Protein AF-A0A7W4GAX2-F1 (afdb_monomer_lite)

pLDDT: mean 84.57, std 13.92, range [38.94, 95.44]

Structure (mmCIF, N/CA/C/O backbone):
data_AF-A0A7W4GAX2-F1
#
_entry.id   AF-A0A7W4GAX2-F1
#
loop_
_atom_site.group_PDB
_atom_site.id
_atom_site.type_symbol
_atom_site.label_atom_id
_atom_site.label_alt_id
_atom_site.label_comp_id
_atom_site.label_asym_id
_atom_site.label_entity_id
_atom_site.label_seq_id
_atom_site.pdbx_PDB_ins_code
_atom_site.Cartn_x
_atom_site.Cartn_y
_atom_site.Cartn_z
_atom_site.occupancy
_atom_site.B_iso_or_equiv
_atom_site.auth_seq_id
_atom_site.auth_comp_id
_atom_site.auth_asym_id
_atom_site.auth_atom_id
_atom_site.pdbx_PDB_model_num
ATOM 1 N N . MET A 1 1 ? -3.297 -15.766 8.761 1.00 69.75 1 MET A N 1
ATOM 2 C CA . MET A 1 1 ? -2.624 -14.676 8.034 1.00 69.75 1 MET A CA 1
ATOM 3 C C . MET A 1 1 ? -3.255 -14.592 6.662 1.00 69.75 1 MET A C 1
ATOM 5 O O . MET A 1 1 ? -3.216 -15.586 5.944 1.00 69.75 1 MET A O 1
ATOM 9 N N . ALA A 1 2 ? -3.912 -13.479 6.353 1.00 83.19 2 ALA A N 1
ATOM 10 C CA . ALA A 1 2 ? -4.487 -13.236 5.034 1.00 83.19 2 ALA A CA 1
ATOM 11 C C . ALA A 1 2 ? -3.649 -12.174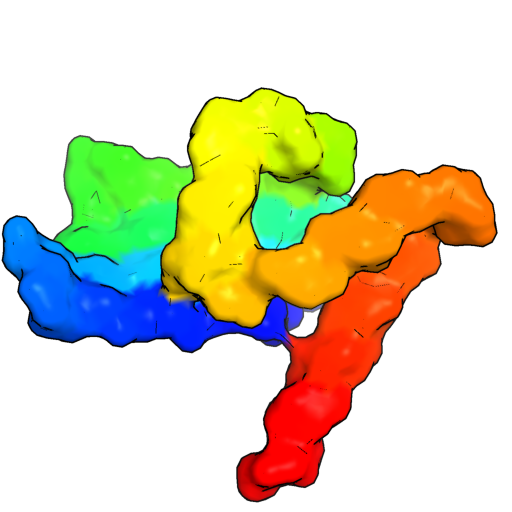 4.316 1.00 83.19 2 ALA A C 1
ATOM 13 O O . ALA A 1 2 ? -3.188 -11.223 4.943 1.00 83.19 2 ALA A O 1
ATOM 14 N N . THR A 1 3 ? -3.436 -12.349 3.015 1.00 88.94 3 THR A N 1
ATOM 15 C CA . THR A 1 3 ? -2.713 -11.389 2.178 1.00 88.94 3 THR A CA 1
ATOM 16 C C . THR A 1 3 ? -3.617 -11.001 1.023 1.00 88.94 3 THR A C 1
ATOM 18 O O . THR A 1 3 ? -4.152 -11.861 0.324 1.00 88.94 3 THR A O 1
ATOM 21 N N . HIS A 1 4 ? -3.805 -9.701 0.839 1.00 90.69 4 HIS A N 1
ATOM 22 C CA . HIS A 1 4 ? -4.683 -9.137 -0.172 1.00 90.69 4 HIS A CA 1
ATOM 23 C C . HIS A 1 4 ? -3.864 -8.295 -1.141 1.00 90.69 4 HIS A C 1
ATOM 25 O O . HIS A 1 4 ? -3.196 -7.352 -0.722 1.00 90.69 4 HIS A O 1
ATOM 31 N N . LEU A 1 5 ? -3.928 -8.614 -2.433 1.00 91.06 5 LEU A N 1
ATOM 32 C CA . LEU A 1 5 ? -3.325 -7.770 -3.458 1.00 91.06 5 LEU A CA 1
ATOM 33 C C . LEU A 1 5 ? -4.097 -6.447 -3.541 1.00 91.06 5 LEU A C 1
ATOM 35 O O . LEU A 1 5 ? -5.311 -6.446 -3.757 1.00 91.06 5 LEU A O 1
ATOM 39 N N . VAL A 1 6 ? -3.390 -5.335 -3.345 1.00 91.69 6 VAL A N 1
ATOM 40 C CA . VAL A 1 6 ? -3.937 -3.980 -3.488 1.00 91.69 6 VAL A CA 1
ATOM 41 C C . VAL A 1 6 ? -3.710 -3.491 -4.910 1.00 91.69 6 VAL A C 1
ATOM 43 O O . VAL A 1 6 ? -4.653 -3.014 -5.542 1.00 91.69 6 VAL A O 1
ATOM 46 N N . SER A 1 7 ? -2.480 -3.644 -5.407 1.00 91.62 7 SER A N 1
ATOM 47 C CA . SER A 1 7 ? -2.104 -3.303 -6.774 1.00 91.62 7 SER A CA 1
ATOM 48 C C . SER A 1 7 ? -0.876 -4.081 -7.238 1.00 91.62 7 SER A C 1
ATOM 50 O O . SER A 1 7 ? -0.008 -4.422 -6.432 1.00 91.62 7 SER A O 1
ATOM 52 N N . GLU A 1 8 ? -0.813 -4.327 -8.541 1.00 91.62 8 GLU A N 1
ATOM 53 C CA . GLU A 1 8 ? 0.354 -4.815 -9.269 1.00 91.62 8 GLU A CA 1
ATOM 54 C C . GLU A 1 8 ? 0.422 -4.051 -10.594 1.00 91.62 8 GLU A C 1
ATOM 56 O O . GLU A 1 8 ? -0.546 -4.038 -11.356 1.00 91.62 8 GLU A O 1
ATOM 61 N N . VAL A 1 9 ? 1.554 -3.403 -10.860 1.00 90.81 9 VAL A N 1
ATOM 62 C CA . VAL A 1 9 ? 1.781 -2.618 -12.076 1.00 90.81 9 VAL A CA 1
ATOM 63 C C . VAL A 1 9 ? 3.053 -3.104 -12.750 1.00 90.81 9 VAL A C 1
ATOM 65 O O . VAL A 1 9 ? 4.099 -3.232 -12.115 1.00 90.81 9 VAL A O 1
ATOM 68 N N . GLN A 1 10 ? 2.957 -3.374 -14.051 1.00 89.50 10 GLN A N 1
ATOM 69 C CA . GLN A 1 10 ? 4.080 -3.812 -14.875 1.00 89.50 10 GLN A CA 1
ATOM 70 C C . GLN A 1 10 ? 4.602 -2.633 -15.700 1.00 89.50 10 GLN A C 1
ATOM 72 O O . GLN A 1 10 ? 3.916 -2.139 -16.593 1.00 89.50 10 GLN A O 1
ATOM 77 N N . HIS A 1 11 ? 5.835 -2.219 -15.430 1.00 87.06 11 HIS A N 1
ATOM 78 C CA . HIS A 1 11 ? 6.570 -1.195 -16.171 1.00 87.06 11 HIS A CA 1
ATOM 79 C C . HIS A 1 11 ? 7.492 -1.880 -17.188 1.00 87.06 11 HIS A C 1
ATOM 81 O O . HIS A 1 11 ? 8.693 -2.051 -16.965 1.00 87.06 11 HIS A O 1
ATOM 87 N N . LEU A 1 12 ? 6.907 -2.355 -18.293 1.00 86.00 12 LEU A N 1
ATOM 88 C CA . LEU A 1 12 ? 7.619 -3.096 -19.350 1.00 86.00 12 LEU A CA 1
ATOM 89 C C . LEU A 1 12 ? 8.527 -2.210 -20.216 1.00 86.00 12 LEU A C 1
ATOM 91 O O . LEU A 1 12 ? 9.370 -2.716 -20.954 1.00 86.00 12 LEU A O 1
ATOM 95 N N . ASP A 1 13 ? 8.321 -0.899 -20.146 1.00 87.00 13 ASP A N 1
ATOM 96 C CA . ASP A 1 13 ? 9.090 0.142 -20.819 1.00 87.00 13 ASP A CA 1
ATOM 97 C C . ASP A 1 13 ? 10.408 0.475 -20.100 1.00 87.00 13 ASP A C 1
ATOM 99 O O . ASP A 1 13 ? 11.327 1.017 -20.721 1.00 87.00 13 ASP A O 1
ATOM 103 N N . ARG A 1 14 ? 10.538 0.113 -18.816 1.00 83.44 14 ARG A N 1
ATOM 104 C CA . ARG A 1 14 ? 11.793 0.225 -18.062 1.00 83.44 14 ARG A CA 1
ATOM 105 C C . ARG A 1 14 ? 12.777 -0.865 -18.500 1.00 83.44 14 ARG A C 1
ATOM 107 O O . ARG A 1 14 ? 12.389 -1.947 -18.942 1.00 83.44 14 ARG A O 1
ATOM 114 N N . ASN A 1 15 ? 14.077 -0.578 -18.409 1.00 81.88 15 ASN A N 1
ATOM 115 C CA . ASN A 1 15 ? 15.131 -1.529 -18.762 1.00 81.88 15 ASN A CA 1
ATOM 116 C C . ASN A 1 15 ? 16.135 -1.690 -17.608 1.00 81.88 15 ASN A C 1
ATOM 118 O O . ASN A 1 15 ? 16.951 -0.787 -17.399 1.00 81.88 15 ASN A O 1
ATOM 122 N N . PRO A 1 16 ? 16.139 -2.840 -16.909 1.00 83.25 16 PRO A N 1
ATOM 123 C CA . PRO A 1 16 ? 15.275 -4.015 -17.124 1.00 83.25 16 PRO A CA 1
ATOM 124 C C . PRO A 1 16 ? 13.790 -3.762 -16.763 1.00 83.25 16 PRO A C 1
ATOM 126 O O . PRO A 1 16 ? 13.522 -2.858 -15.980 1.00 83.25 16 PRO A O 1
ATOM 129 N N . PRO A 1 17 ? 12.832 -4.545 -17.307 1.00 84.62 17 PRO A N 1
ATOM 130 C CA . PRO A 1 17 ? 11.408 -4.421 -16.975 1.00 84.62 17 PRO A CA 1
ATOM 131 C C . PRO A 1 17 ? 11.147 -4.562 -15.479 1.00 84.62 17 PRO A C 1
ATOM 133 O O . PRO A 1 17 ? 11.786 -5.393 -14.834 1.00 84.62 17 PRO A O 1
ATOM 136 N N . GLU A 1 18 ? 10.182 -3.822 -14.942 1.00 86.81 18 GLU A N 1
ATOM 137 C CA . GLU A 1 18 ? 9.894 -3.822 -13.504 1.00 86.81 18 GLU A CA 1
ATOM 138 C C . GLU A 1 18 ? 8.436 -4.192 -13.215 1.00 86.81 18 GLU A C 1
ATOM 140 O O . GLU A 1 18 ? 7.533 -3.865 -13.982 1.00 86.81 18 GLU A O 1
ATOM 145 N N . ILE A 1 19 ? 8.193 -4.856 -12.087 1.00 88.19 19 ILE A N 1
ATOM 146 C CA . ILE A 1 19 ? 6.857 -5.105 -11.543 1.00 88.19 19 ILE A CA 1
ATOM 147 C C . ILE A 1 19 ? 6.822 -4.539 -10.135 1.00 88.19 19 ILE A C 1
ATOM 149 O O . ILE A 1 19 ? 7.588 -4.967 -9.274 1.00 88.19 19 ILE A O 1
ATOM 153 N N . HIS A 1 20 ? 5.931 -3.586 -9.906 1.00 90.12 20 HIS A N 1
ATOM 154 C CA . HIS A 1 20 ? 5.741 -2.934 -8.619 1.00 90.12 20 HIS A CA 1
ATOM 155 C C . HIS A 1 20 ? 4.446 -3.452 -8.017 1.00 90.12 20 HIS A C 1
ATOM 157 O O . HIS A 1 20 ? 3.409 -3.442 -8.681 1.00 90.12 20 HIS A O 1
ATOM 163 N N . TYR A 1 21 ? 4.493 -3.915 -6.772 1.00 90.25 21 TYR A N 1
ATOM 164 C CA . TYR A 1 21 ? 3.311 -4.438 -6.101 1.00 90.25 21 TYR A CA 1
ATOM 165 C C . TYR A 1 21 ? 3.113 -3.818 -4.726 1.00 90.25 21 TYR A C 1
ATOM 167 O O . TYR A 1 21 ? 4.053 -3.456 -4.015 1.00 90.25 21 TYR A O 1
ATOM 175 N N . LEU A 1 22 ? 1.846 -3.765 -4.334 1.00 92.38 22 LEU A N 1
ATOM 176 C CA . LEU A 1 22 ? 1.400 -3.418 -3.000 1.00 92.38 22 LEU A CA 1
ATOM 177 C C . LEU A 1 22 ? 0.398 -4.470 -2.538 1.00 92.38 22 LEU A C 1
ATOM 179 O O . LEU A 1 22 ? -0.604 -4.753 -3.196 1.00 92.38 22 LEU A O 1
ATOM 183 N N . MET A 1 23 ? 0.667 -5.040 -1.375 1.00 93.00 23 MET A N 1
ATOM 184 C CA . MET A 1 23 ? -0.198 -5.978 -0.685 1.00 93.00 23 MET A CA 1
ATOM 185 C C . MET A 1 23 ? -0.599 -5.416 0.672 1.00 93.00 23 MET A C 1
ATOM 187 O O . MET A 1 23 ? 0.126 -4.626 1.280 1.00 93.00 23 MET A O 1
ATOM 191 N N . LEU A 1 24 ? -1.739 -5.876 1.170 1.00 93.62 24 LEU A N 1
ATOM 192 C CA . LEU A 1 24 ? -2.148 -5.694 2.549 1.00 93.62 24 LEU A CA 1
ATOM 193 C C . LEU A 1 24 ? -2.147 -7.044 3.264 1.00 93.62 24 LEU A C 1
ATOM 195 O O . LEU A 1 24 ? -2.858 -7.967 2.864 1.00 93.62 24 LEU A O 1
ATOM 199 N N . GLU A 1 25 ? -1.347 -7.156 4.317 1.00 92.19 25 GLU A N 1
ATOM 200 C CA . GLU A 1 25 ? -1.289 -8.326 5.188 1.00 92.19 25 GLU A CA 1
ATOM 201 C C . GLU A 1 25 ? -2.143 -8.105 6.435 1.00 92.19 25 GLU A C 1
ATOM 203 O O . GLU A 1 25 ? -2.064 -7.053 7.064 1.00 92.19 25 GLU A O 1
ATOM 208 N N . GLU A 1 26 ? -2.917 -9.120 6.810 1.00 90.00 26 GLU A N 1
ATOM 209 C CA . GLU A 1 26 ? -3.703 -9.182 8.039 1.00 90.00 26 GLU A CA 1
ATOM 210 C C . GLU A 1 26 ? -3.168 -10.301 8.949 1.00 90.00 26 GLU A C 1
ATOM 212 O O . GLU A 1 26 ? -3.170 -11.490 8.588 1.00 90.00 26 GLU A O 1
ATOM 217 N N . SER A 1 27 ? -2.729 -9.921 10.152 1.00 85.81 27 SER A N 1
ATOM 218 C CA . SER A 1 27 ? -2.310 -10.834 11.223 1.00 85.81 27 SER A CA 1
ATOM 219 C C . SER A 1 27 ? -2.821 -10.334 12.566 1.00 85.81 27 SER A C 1
ATOM 221 O O . SER A 1 27 ? -2.582 -9.185 12.920 1.00 85.81 27 SER A O 1
ATOM 223 N N . ASP A 1 28 ? -3.498 -11.194 13.328 1.00 85.31 28 ASP A N 1
ATOM 224 C CA . ASP A 1 28 ? -3.916 -10.917 14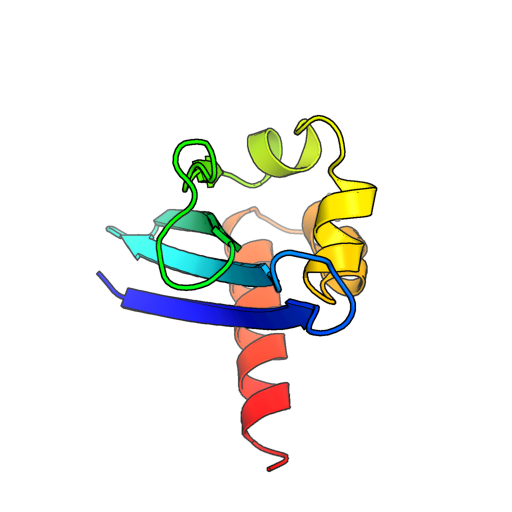.711 1.00 85.31 28 ASP A CA 1
ATOM 225 C C . ASP A 1 28 ? -4.659 -9.574 14.888 1.00 85.31 28 ASP A C 1
ATOM 227 O O . ASP A 1 28 ? -4.357 -8.796 15.793 1.00 85.31 28 ASP A O 1
ATOM 231 N N . ASN A 1 29 ? -5.623 -9.284 13.998 1.00 78.56 29 ASN A N 1
ATOM 232 C CA . ASN A 1 29 ? -6.366 -8.012 13.920 1.00 78.56 29 ASN A CA 1
ATOM 233 C C . ASN A 1 29 ? -5.499 -6.761 13.682 1.00 78.56 29 ASN A C 1
ATOM 235 O O . ASN A 1 29 ? -5.923 -5.639 13.972 1.00 78.56 29 ASN A O 1
ATOM 239 N N . LYS A 1 30 ? -4.290 -6.939 13.153 1.00 87.31 30 LYS A N 1
ATOM 240 C CA . LYS A 1 30 ? -3.426 -5.861 12.679 1.00 87.31 30 LYS A CA 1
ATOM 241 C C . LYS A 1 30 ? -3.254 -5.970 11.177 1.00 87.31 30 LYS A C 1
ATOM 243 O O . LYS A 1 30 ? -3.151 -7.070 10.631 1.00 87.31 30 LYS A O 1
ATOM 248 N N . TYR A 1 31 ? -3.180 -4.812 10.541 1.00 92.06 31 TYR A N 1
ATOM 249 C CA . TYR A 1 31 ? -2.932 -4.695 9.117 1.00 92.06 31 TYR A CA 1
ATOM 250 C C . TYR A 1 31 ? -1.583 -4.028 8.876 1.00 92.06 31 TYR A C 1
ATOM 252 O O . TYR A 1 31 ? -1.187 -3.134 9.622 1.00 92.06 31 TYR A O 1
ATOM 260 N N . TYR A 1 32 ? -0.902 -4.456 7.818 1.00 93.44 32 TYR A N 1
ATOM 261 C CA . TYR A 1 32 ? 0.343 -3.857 7.351 1.00 93.44 32 TYR A CA 1
ATOM 262 C C . TYR A 1 32 ? 0.365 -3.833 5.830 1.00 93.44 32 TYR A C 1
ATOM 264 O O . TYR A 1 32 ? -0.094 -4.770 5.175 1.00 93.44 32 TYR A O 1
ATOM 272 N N . PHE A 1 33 ? 0.946 -2.786 5.261 1.00 93.19 33 PHE A N 1
ATOM 273 C CA . PHE A 1 33 ? 1.297 -2.760 3.852 1.00 93.19 33 PHE A CA 1
ATOM 274 C C . PHE A 1 33 ? 2.598 -3.515 3.631 1.00 93.19 33 PHE A C 1
ATOM 276 O O . PHE A 1 33 ? 3.563 -3.332 4.368 1.00 93.19 33 PHE A O 1
ATOM 283 N N . ARG A 1 34 ? 2.634 -4.341 2.593 1.00 91.94 34 ARG A N 1
ATOM 284 C CA . ARG A 1 34 ? 3.838 -5.003 2.103 1.00 91.94 34 ARG A CA 1
ATOM 285 C C . ARG A 1 34 ? 4.020 -4.597 0.653 1.00 91.94 34 ARG A C 1
ATOM 287 O O . ARG A 1 34 ? 3.162 -4.896 -0.172 1.00 91.94 34 ARG A O 1
ATOM 294 N N . ALA A 1 35 ? 5.106 -3.902 0.361 1.00 90.31 35 ALA A N 1
ATOM 295 C CA . ALA A 1 35 ? 5.404 -3.413 -0.974 1.00 90.31 35 ALA A CA 1
ATOM 296 C C . ALA A 1 35 ? 6.775 -3.903 -1.423 1.00 90.31 35 ALA A C 1
ATOM 298 O O . ALA A 1 35 ? 7.663 -4.112 -0.594 1.00 90.31 35 ALA A O 1
ATOM 299 N N . GLY A 1 36 ? 6.944 -4.067 -2.726 1.00 86.31 36 GLY A N 1
ATOM 300 C CA . GLY A 1 36 ? 8.224 -4.436 -3.301 1.00 86.31 36 GLY A CA 1
ATOM 301 C C . GLY A 1 36 ? 8.238 -4.277 -4.811 1.00 86.31 36 GLY A C 1
ATOM 302 O O . GLY A 1 36 ? 7.206 -4.056 -5.451 1.00 86.31 36 GLY A O 1
ATOM 303 N N . GLU A 1 37 ? 9.438 -4.410 -5.359 1.00 84.44 37 GLU A N 1
ATOM 304 C CA . GLU A 1 37 ? 9.708 -4.340 -6.788 1.00 84.44 37 GLU A CA 1
ATOM 305 C C . GLU A 1 37 ? 10.424 -5.612 -7.258 1.00 84.44 37 GLU A C 1
ATOM 307 O O . GLU A 1 37 ? 11.326 -6.141 -6.601 1.00 84.44 37 GLU A O 1
ATOM 312 N N . VAL A 1 38 ? 10.0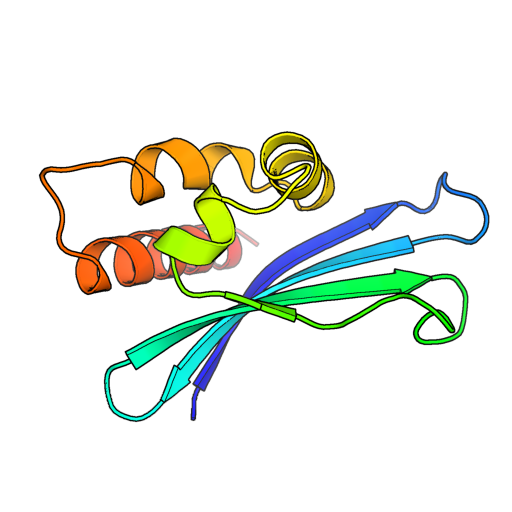11 -6.123 -8.413 1.00 81.38 38 VAL A N 1
ATOM 313 C CA . VAL A 1 38 ? 10.682 -7.211 -9.126 1.00 81.38 38 VAL A CA 1
ATOM 314 C C . VAL A 1 38 ? 11.284 -6.619 -10.388 1.00 81.38 38 VAL A C 1
ATOM 316 O O . VAL A 1 38 ? 10.575 -5.977 -11.153 1.00 81.38 38 VAL A O 1
ATOM 319 N N . ILE A 1 39 ? 12.579 -6.827 -10.617 1.00 78.00 39 ILE A N 1
ATOM 320 C CA . ILE A 1 39 ? 13.330 -6.153 -11.679 1.00 78.00 39 ILE A CA 1
ATOM 321 C C . ILE A 1 39 ? 13.963 -7.211 -12.597 1.00 78.00 39 ILE A C 1
ATOM 323 O O . ILE A 1 39 ? 14.869 -7.954 -12.216 1.00 78.00 39 ILE A O 1
ATOM 327 N N . GLY A 1 40 ? 13.510 -7.279 -13.846 1.00 72.75 40 GLY A N 1
ATOM 328 C CA . GLY A 1 40 ? 13.957 -8.245 -14.846 1.00 72.75 40 GLY A CA 1
ATOM 329 C C . GLY A 1 40 ? 13.409 -9.658 -14.609 1.00 72.75 40 GLY A C 1
ATOM 330 O O . GLY A 1 40 ? 12.213 -9.853 -14.429 1.00 72.75 40 GLY A O 1
ATOM 331 N N . ARG A 1 41 ? 14.283 -10.678 -14.669 1.00 60.56 41 ARG A N 1
ATOM 332 C CA . ARG A 1 41 ? 13.925 -12.107 -14.476 1.00 60.56 41 ARG A CA 1
ATOM 333 C C . ARG A 1 41 ? 14.151 -12.619 -13.045 1.00 60.56 41 ARG A C 1
ATOM 335 O O . ARG A 1 41 ? 14.058 -13.822 -12.811 1.00 60.56 41 ARG A O 1
ATOM 342 N N . GLY A 1 42 ? 14.481 -11.737 -12.106 1.00 57.59 42 GLY A N 1
ATOM 343 C CA . GLY A 1 42 ? 14.713 -12.070 -10.702 1.00 57.59 42 GLY A CA 1
ATOM 344 C C . GLY A 1 42 ? 14.252 -10.939 -9.787 1.00 57.59 42 GLY A C 1
ATOM 345 O O . GLY A 1 42 ? 14.044 -9.816 -10.234 1.00 57.59 42 GLY A O 1
ATOM 346 N N . VAL A 1 43 ? 14.084 -11.230 -8.496 1.00 51.78 43 VAL A N 1
ATOM 347 C CA . VAL A 1 43 ? 13.982 -10.176 -7.474 1.00 51.78 43 VAL A CA 1
ATOM 348 C C . VAL A 1 43 ? 15.287 -9.390 -7.563 1.00 51.78 43 VAL A C 1
ATOM 350 O O . VAL A 1 43 ? 16.353 -10.010 -7.516 1.00 51.78 43 VAL A O 1
ATOM 353 N N . ALA A 1 44 ? 15.236 -8.076 -7.802 1.00 48.59 44 ALA A N 1
ATOM 354 C CA . ALA A 1 44 ? 16.464 -7.307 -7.985 1.00 48.59 44 ALA A CA 1
ATOM 355 C C . ALA A 1 44 ? 17.397 -7.541 -6.795 1.00 48.59 44 ALA A C 1
ATOM 357 O O . ALA A 1 44 ? 16.936 -7.598 -5.655 1.00 48.59 44 ALA A O 1
ATOM 358 N N . SER A 1 45 ? 18.707 -7.584 -7.035 1.00 40.34 45 SER A N 1
ATOM 359 C CA . SER A 1 45 ? 19.757 -7.600 -6.000 1.00 40.34 45 SER A CA 1
ATOM 360 C C . SER A 1 45 ? 19.846 -6.267 -5.219 1.00 40.34 45 SER A C 1
ATOM 362 O O . SER A 1 45 ? 20.933 -5.790 -4.908 1.00 40.34 45 SER A O 1
ATOM 364 N N . GLY A 1 46 ? 18.691 -5.657 -4.944 1.00 45.19 46 GLY A N 1
ATOM 365 C CA . GLY A 1 46 ? 18.444 -4.317 -4.411 1.00 45.19 46 GLY A CA 1
ATOM 366 C C . GLY A 1 46 ? 16.945 -3.973 -4.297 1.00 45.19 46 GLY A C 1
ATOM 367 O O . GLY A 1 46 ? 16.613 -3.018 -3.605 1.00 45.19 46 GLY A O 1
ATOM 368 N N . GLY A 1 47 ? 16.052 -4.774 -4.901 1.00 49.59 47 GLY A N 1
ATOM 369 C CA . GLY A 1 47 ? 14.599 -4.628 -4.812 1.00 49.59 47 GLY A CA 1
ATOM 370 C C . GLY A 1 47 ? 14.122 -5.182 -3.481 1.00 49.59 47 GLY A C 1
ATOM 371 O O . GLY A 1 47 ? 13.877 -6.379 -3.331 1.00 49.59 47 GLY A O 1
ATOM 372 N N . GLY A 1 48 ? 14.115 -4.315 -2.475 1.00 63.56 48 GLY A N 1
ATOM 373 C CA . GLY A 1 48 ? 13.699 -4.665 -1.129 1.00 63.56 48 GLY A CA 1
ATOM 374 C C . GLY A 1 48 ? 12.189 -4.824 -1.067 1.00 63.56 48 GLY A C 1
ATOM 375 O O . GLY A 1 48 ? 11.443 -3.930 -1.455 1.00 63.56 48 GLY A O 1
ATOM 376 N N . GLU A 1 49 ? 11.730 -5.944 -0.524 1.00 76.38 49 GLU A N 1
ATOM 377 C CA . GLU A 1 49 ? 10.389 -5.984 0.031 1.00 76.38 49 GLU A CA 1
ATOM 378 C C . GLU A 1 49 ? 10.407 -5.294 1.396 1.00 76.38 49 GLU A C 1
ATOM 380 O O . GLU A 1 49 ? 11.215 -5.630 2.267 1.00 76.38 49 GLU A O 1
ATOM 385 N N . ALA A 1 50 ? 9.507 -4.339 1.592 1.00 85.44 50 ALA A N 1
ATOM 386 C CA . ALA A 1 50 ? 9.383 -3.595 2.831 1.00 85.44 50 ALA A CA 1
ATOM 387 C C . ALA A 1 50 ? 7.960 -3.689 3.386 1.00 85.44 50 ALA A C 1
ATOM 389 O O . ALA A 1 50 ? 6.972 -3.768 2.649 1.00 85.44 50 ALA A O 1
ATOM 390 N N . LYS A 1 51 ? 7.871 -3.694 4.719 1.00 90.19 51 LYS A N 1
ATOM 391 C CA . LYS A 1 51 ? 6.610 -3.676 5.459 1.00 90.19 51 LYS A CA 1
ATOM 392 C C . LYS A 1 51 ? 6.417 -2.320 6.118 1.00 90.19 51 LYS A C 1
ATOM 394 O O . LYS A 1 51 ? 7.339 -1.807 6.749 1.00 90.19 51 LYS A O 1
ATOM 399 N N . PHE A 1 52 ? 5.212 -1.778 6.012 1.00 91.50 52 PHE A N 1
ATOM 400 C CA . PHE A 1 52 ? 4.865 -0.452 6.500 1.00 91.50 52 PHE A CA 1
ATOM 401 C C . PHE A 1 52 ? 3.533 -0.487 7.249 1.00 91.50 52 PHE A C 1
ATOM 403 O O . PHE A 1 52 ? 2.547 -1.032 6.754 1.00 91.50 52 PHE A O 1
ATOM 410 N N . ASP A 1 53 ? 3.480 0.142 8.420 1.00 93.75 53 ASP A N 1
ATOM 411 C CA . ASP A 1 53 ? 2.218 0.697 8.917 1.00 93.75 53 ASP A CA 1
ATOM 412 C C . ASP A 1 53 ? 1.881 2.006 8.171 1.00 93.75 53 ASP A C 1
ATOM 414 O O . ASP A 1 53 ? 2.695 2.523 7.396 1.00 93.75 53 ASP A O 1
ATOM 418 N N . ILE A 1 54 ? 0.685 2.565 8.391 1.00 93.88 54 ILE A N 1
ATOM 419 C CA . ILE A 1 54 ? 0.249 3.800 7.712 1.00 93.88 54 ILE A CA 1
ATOM 420 C C . ILE A 1 54 ? 1.231 4.956 7.953 1.00 93.88 54 ILE A C 1
ATOM 422 O O . ILE A 1 54 ? 1.592 5.669 7.018 1.00 93.88 54 ILE A O 1
ATOM 426 N N . SER A 1 55 ? 1.675 5.145 9.198 1.00 93.25 55 SER A N 1
ATOM 427 C CA . SER A 1 55 ? 2.572 6.244 9.587 1.00 93.25 55 SER A CA 1
ATOM 428 C C . SER A 1 55 ? 3.924 6.144 8.884 1.00 93.25 55 SER A C 1
ATOM 430 O O . SER A 1 55 ? 4.465 7.143 8.412 1.00 93.25 55 SER A O 1
ATOM 432 N N . SER A 1 56 ? 4.457 4.930 8.790 1.00 93.31 56 SER A N 1
ATOM 433 C CA . SER A 1 56 ? 5.739 4.615 8.172 1.00 93.31 56 SER A CA 1
ATOM 434 C C . SER A 1 56 ? 5.665 4.742 6.655 1.00 93.31 56 SER A C 1
ATOM 436 O O . SER A 1 56 ? 6.583 5.290 6.051 1.00 93.31 56 SER A O 1
ATOM 438 N N . LEU A 1 57 ? 4.552 4.315 6.047 1.00 92.62 57 LEU A N 1
ATOM 439 C CA . LEU A 1 57 ? 4.313 4.476 4.614 1.00 92.62 57 LEU A CA 1
ATOM 440 C C . LEU A 1 57 ? 4.254 5.961 4.228 1.00 92.62 57 LEU A C 1
ATOM 442 O O . LEU A 1 57 ? 4.921 6.373 3.287 1.00 92.62 57 LEU A O 1
ATOM 446 N N . LEU A 1 58 ? 3.519 6.778 4.992 1.00 93.00 58 LEU A N 1
ATOM 447 C CA . LEU A 1 58 ? 3.401 8.225 4.756 1.00 93.00 58 LEU A CA 1
ATOM 448 C C . LEU A 1 58 ? 4.730 8.981 4.921 1.00 93.00 58 LEU A C 1
ATOM 450 O O . LEU A 1 58 ? 4.904 10.050 4.344 1.00 93.00 58 LEU A O 1
ATOM 454 N N . LYS A 1 59 ? 5.664 8.447 5.716 1.00 93.50 59 LYS A N 1
ATOM 455 C CA . LYS A 1 59 ? 6.999 9.030 5.946 1.00 93.50 59 LYS A CA 1
ATOM 456 C C . LYS A 1 59 ? 8.070 8.484 5.005 1.00 93.50 59 LYS A C 1
ATOM 458 O O . LYS A 1 59 ? 9.225 8.902 5.097 1.00 93.50 59 LYS A O 1
ATOM 463 N N . MET A 1 60 ? 7.720 7.534 4.144 1.00 89.75 60 MET A N 1
ATOM 464 C CA . MET A 1 60 ? 8.664 6.933 3.218 1.00 89.75 60 MET A CA 1
ATOM 465 C C . MET A 1 60 ? 9.197 7.988 2.244 1.00 89.75 60 MET A C 1
ATOM 467 O O . MET A 1 60 ? 8.440 8.769 1.663 1.00 89.75 60 MET A O 1
ATOM 471 N N . ASN A 1 61 ? 10.512 7.990 2.030 1.00 88.00 61 ASN A N 1
ATOM 472 C CA . ASN A 1 61 ? 11.106 8.827 0.997 1.00 88.00 61 ASN A CA 1
ATOM 473 C C . ASN A 1 61 ? 10.605 8.371 -0.382 1.00 88.00 61 ASN A C 1
ATOM 475 O O . ASN A 1 61 ? 10.698 7.191 -0.708 1.00 88.00 61 ASN A O 1
ATOM 479 N N . GLY A 1 62 ? 10.066 9.294 -1.179 1.00 88.19 62 GLY A N 1
ATOM 480 C CA . GLY A 1 62 ? 9.449 8.958 -2.464 1.00 88.19 62 GLY A CA 1
ATOM 481 C C . GLY A 1 62 ? 8.040 8.361 -2.362 1.00 88.19 62 GLY A C 1
ATOM 482 O O . GLY A 1 62 ? 7.603 7.724 -3.312 1.00 88.19 62 GLY A O 1
ATOM 483 N N . TYR A 1 63 ? 7.316 8.568 -1.254 1.00 91.00 63 TYR A N 1
ATOM 484 C CA . TYR A 1 63 ? 5.929 8.108 -1.078 1.00 91.00 63 TYR A CA 1
ATOM 485 C C . TYR A 1 63 ? 5.001 8.448 -2.261 1.00 91.00 63 TYR A C 1
ATOM 487 O O . TYR A 1 63 ? 4.279 7.575 -2.737 1.00 91.00 63 TYR A O 1
ATOM 495 N N . GLU A 1 64 ? 5.041 9.679 -2.778 1.00 92.00 64 GLU A N 1
ATOM 496 C CA . GLU A 1 64 ? 4.217 10.074 -3.931 1.00 92.00 64 GLU A CA 1
ATOM 497 C C . GLU A 1 64 ? 4.593 9.303 -5.203 1.00 92.00 64 GLU A C 1
ATOM 499 O O . GLU A 1 64 ? 3.719 8.805 -5.910 1.00 92.00 64 GLU A O 1
ATOM 504 N N . THR A 1 65 ? 5.896 9.159 -5.471 1.00 90.81 65 THR A N 1
ATOM 505 C CA . THR A 1 65 ? 6.402 8.365 -6.598 1.00 90.81 65 THR A CA 1
ATOM 506 C C . THR A 1 65 ? 5.974 6.910 -6.468 1.00 90.81 65 THR A C 1
ATOM 508 O O . THR A 1 65 ? 5.497 6.331 -7.433 1.00 90.81 65 THR A O 1
ATOM 511 N N . PHE A 1 66 ? 6.068 6.340 -5.268 1.00 90.06 66 PHE A N 1
ATOM 512 C CA . PHE A 1 66 ? 5.625 4.980 -4.987 1.00 90.06 66 PHE A CA 1
ATOM 513 C C . PHE A 1 66 ? 4.131 4.785 -5.262 1.00 90.06 66 PHE A C 1
ATOM 515 O O . PHE A 1 66 ? 3.747 3.812 -5.911 1.00 90.06 66 PHE A O 1
ATOM 522 N N . LEU A 1 67 ? 3.277 5.702 -4.795 1.00 92.31 67 LEU A N 1
ATOM 523 C CA . LEU A 1 67 ? 1.846 5.616 -5.073 1.00 92.31 67 LEU A CA 1
ATOM 524 C C . LEU A 1 67 ? 1.558 5.691 -6.570 1.00 92.31 67 LEU A C 1
ATOM 526 O O . LEU A 1 67 ? 0.676 4.986 -7.047 1.00 92.31 67 LEU A O 1
ATOM 530 N N . ARG A 1 68 ? 2.302 6.506 -7.318 1.00 90.81 68 ARG A N 1
ATOM 531 C CA . ARG A 1 68 ? 2.161 6.582 -8.773 1.00 90.81 68 ARG A CA 1
ATOM 532 C C . ARG A 1 68 ? 2.620 5.300 -9.462 1.00 90.81 68 ARG A C 1
ATOM 534 O O . ARG A 1 68 ? 1.883 4.753 -10.275 1.00 90.81 68 ARG A O 1
ATOM 541 N N . ASP A 1 69 ? 3.792 4.793 -9.095 1.00 88.81 69 ASP A N 1
ATOM 542 C CA . ASP A 1 69 ? 4.378 3.582 -9.676 1.00 88.81 69 ASP A CA 1
ATOM 543 C C . ASP A 1 69 ? 3.541 2.325 -9.379 1.00 88.81 69 ASP A C 1
ATOM 545 O O . ASP A 1 69 ? 3.603 1.354 -10.132 1.00 88.81 69 ASP A O 1
ATOM 549 N N . THR A 1 70 ? 2.710 2.365 -8.332 1.00 89.31 70 THR A N 1
ATOM 550 C CA . THR A 1 70 ? 1.756 1.307 -7.965 1.00 89.31 70 THR A CA 1
ATOM 551 C C . THR A 1 70 ? 0.295 1.607 -8.340 1.00 89.31 70 THR A C 1
ATOM 553 O O . THR A 1 70 ? -0.582 0.844 -7.941 1.00 89.31 70 THR A O 1
ATOM 556 N N . ASP A 1 71 ? -0.025 2.675 -9.083 1.00 90.69 71 ASP A N 1
ATOM 557 C CA . ASP A 1 71 ? -1.417 3.091 -9.400 1.00 90.69 71 ASP A CA 1
ATOM 558 C C . ASP A 1 71 ? -2.331 3.203 -8.148 1.00 90.69 71 ASP A C 1
ATOM 560 O O . ASP A 1 71 ? -3.503 2.807 -8.103 1.00 90.69 71 ASP A O 1
ATOM 564 N N . CYS A 1 72 ? -1.755 3.713 -7.062 1.00 92.88 72 CYS A N 1
ATOM 565 C CA . CYS A 1 72 ? -2.357 3.814 -5.736 1.00 92.88 72 CYS A CA 1
ATOM 566 C C . CYS A 1 72 ? -2.478 5.255 -5.222 1.00 92.88 72 CYS A C 1
ATOM 568 O O . CYS A 1 72 ? -2.703 5.454 -4.032 1.00 92.88 72 CYS A O 1
ATOM 570 N N . GLU A 1 73 ? -2.405 6.274 -6.083 1.00 94.31 73 GLU A N 1
ATOM 571 C CA . GLU A 1 73 ? -2.545 7.693 -5.690 1.00 94.31 73 GLU A CA 1
ATOM 572 C C . GLU A 1 73 ? -3.841 7.958 -4.896 1.00 94.31 73 GLU A C 1
ATOM 574 O O . GLU A 1 73 ? -3.845 8.688 -3.905 1.00 94.31 73 GLU A O 1
ATOM 579 N N . TRP A 1 74 ? -4.925 7.254 -5.238 1.00 93.25 74 TRP A N 1
ATOM 580 C CA . TRP A 1 74 ? -6.206 7.291 -4.525 1.00 93.25 74 TRP A CA 1
ATOM 581 C C . TRP A 1 74 ? -6.129 6.870 -3.049 1.00 93.25 74 TRP A C 1
ATOM 583 O O . TRP A 1 74 ? -7.027 7.199 -2.270 1.00 93.25 74 TRP A O 1
ATOM 593 N N . MET A 1 75 ? -5.107 6.107 -2.648 1.00 94.56 75 MET A N 1
ATOM 594 C CA . MET A 1 75 ? -4.935 5.696 -1.255 1.00 94.56 75 MET A CA 1
ATOM 595 C C . MET A 1 75 ? -4.586 6.881 -0.370 1.00 94.56 75 MET A C 1
ATOM 597 O O . MET A 1 75 ? -4.960 6.873 0.800 1.00 94.56 75 MET A O 1
ATOM 601 N N . HIS A 1 76 ? -3.911 7.900 -0.909 1.00 95.12 76 HIS A N 1
ATOM 602 C CA . HIS A 1 76 ? -3.450 9.039 -0.126 1.00 95.12 76 HIS A CA 1
ATOM 603 C C . HIS A 1 76 ? -4.587 9.679 0.676 1.00 95.12 76 HIS A C 1
ATOM 605 O O . HIS A 1 76 ? -4.488 9.798 1.896 1.00 95.12 76 HIS A O 1
ATOM 611 N N . GLU A 1 77 ? -5.713 9.962 0.016 1.00 94.88 77 GLU A N 1
ATOM 612 C CA . GLU A 1 77 ? -6.906 10.562 0.627 1.00 94.88 77 GLU A CA 1
ATOM 613 C C . GLU A 1 77 ? -7.478 9.724 1.780 1.00 94.88 77 GLU A C 1
ATOM 615 O O . GLU A 1 77 ? -7.981 10.263 2.767 1.00 94.88 77 GLU A O 1
ATOM 620 N N . ILE A 1 78 ? -7.396 8.393 1.681 1.00 95.44 78 ILE A N 1
ATOM 621 C CA . ILE A 1 78 ? -7.845 7.481 2.738 1.00 95.44 78 ILE A CA 1
ATOM 622 C C . ILE A 1 78 ? -6.860 7.523 3.908 1.00 95.44 78 ILE A C 1
ATOM 624 O O . ILE A 1 78 ? -7.274 7.626 5.063 1.00 95.44 78 ILE A O 1
ATOM 628 N N . LEU A 1 79 ? -5.559 7.450 3.619 1.00 94.94 79 LEU A N 1
ATOM 629 C CA . LEU A 1 79 ? -4.516 7.319 4.633 1.00 94.94 79 LEU A CA 1
ATOM 630 C C . LEU A 1 79 ? -4.363 8.583 5.491 1.00 94.94 79 LEU A C 1
ATOM 632 O O . LEU A 1 79 ? -4.155 8.465 6.701 1.00 94.94 79 LEU A O 1
ATOM 636 N N . ILE A 1 80 ? -4.534 9.776 4.913 1.00 95.31 80 ILE A N 1
ATOM 637 C CA . ILE A 1 80 ? -4.421 11.050 5.647 1.00 95.31 80 ILE A CA 1
ATOM 638 C C .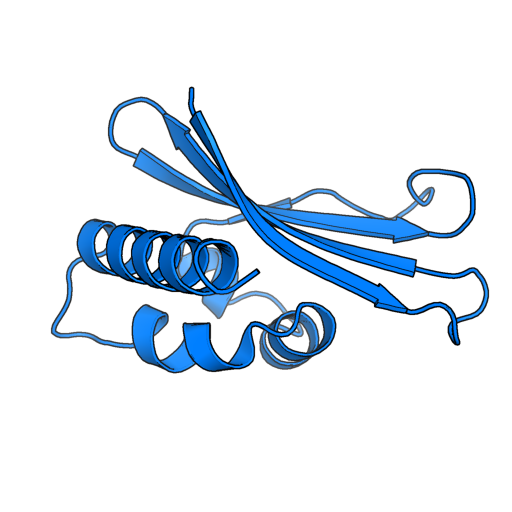 ILE A 1 80 ? -5.697 11.451 6.402 1.00 95.31 80 ILE A C 1
ATOM 640 O O . ILE A 1 80 ? -5.678 12.412 7.161 1.00 95.31 80 ILE A O 1
ATOM 644 N N . ASN A 1 81 ? -6.813 10.737 6.225 1.00 94.25 81 ASN A N 1
ATOM 645 C CA . ASN A 1 81 ? -8.091 11.134 6.816 1.00 94.25 81 ASN A CA 1
ATOM 646 C C . ASN A 1 81 ? -8.085 10.992 8.351 1.00 94.25 81 ASN A C 1
ATOM 648 O O . ASN A 1 81 ? -8.144 9.884 8.887 1.00 94.25 81 ASN A O 1
ATOM 652 N N . GLU A 1 82 ? -8.039 12.113 9.069 1.00 91.06 82 GLU A N 1
ATOM 653 C CA . GLU A 1 82 ? -7.981 12.153 10.539 1.00 91.06 82 GLU A CA 1
ATOM 654 C C . GLU A 1 82 ? -9.291 11.724 11.219 1.00 91.06 82 GLU A C 1
ATOM 656 O O . GLU A 1 82 ? -9.276 11.291 12.367 1.00 91.06 82 GLU A O 1
ATOM 661 N N . ASN A 1 83 ? -10.419 11.756 10.502 1.00 94.19 83 ASN A N 1
ATOM 662 C CA . ASN A 1 83 ? -11.728 11.348 11.025 1.00 94.19 83 ASN A CA 1
ATOM 663 C C . ASN A 1 83 ? -11.946 9.827 10.989 1.00 94.19 83 ASN A C 1
ATOM 665 O O . ASN A 1 83 ? -13.050 9.355 11.249 1.00 94.19 83 ASN A O 1
ATOM 669 N N . THR A 1 84 ? -10.929 9.057 10.599 1.00 92.88 84 THR A N 1
ATOM 670 C CA . THR A 1 84 ? -11.006 7.598 10.475 1.00 92.88 84 THR A CA 1
ATOM 671 C C . THR A 1 84 ? -9.899 6.942 11.273 1.00 92.88 84 THR A C 1
ATOM 673 O O . THR A 1 84 ? -8.748 7.382 11.245 1.00 92.88 84 THR A O 1
ATOM 676 N N . THR A 1 85 ? -10.246 5.867 11.968 1.00 93.19 85 THR A N 1
ATOM 677 C CA . THR A 1 85 ? -9.277 5.047 12.692 1.00 93.19 85 THR A CA 1
ATOM 678 C C . THR A 1 85 ? -8.346 4.322 11.721 1.00 93.19 85 THR A C 1
ATOM 680 O O . THR A 1 85 ? -8.663 4.132 10.546 1.00 93.19 85 THR A O 1
ATOM 683 N N . GLU A 1 86 ? -7.189 3.878 12.210 1.00 91.62 86 GLU A N 1
ATOM 684 C CA . GLU A 1 86 ? -6.209 3.172 11.379 1.00 91.62 86 GLU A CA 1
ATOM 685 C C . GLU A 1 86 ? -6.800 1.909 10.728 1.00 91.62 86 GLU A C 1
ATOM 687 O O . GLU A 1 86 ? -6.704 1.726 9.516 1.00 91.62 86 GLU A O 1
ATOM 692 N N . ASN A 1 87 ? -7.522 1.094 11.504 1.00 91.62 87 ASN A N 1
ATOM 693 C CA . ASN A 1 87 ? -8.197 -0.101 10.994 1.00 91.62 87 ASN A CA 1
ATOM 694 C C . ASN A 1 87 ? -9.249 0.225 9.926 1.00 91.62 87 ASN A C 1
ATOM 696 O O . ASN A 1 87 ? -9.331 -0.468 8.914 1.00 91.62 87 ASN A O 1
ATOM 700 N N . GLU A 1 88 ? -10.028 1.296 10.094 1.00 93.81 88 GLU A N 1
ATOM 701 C CA . GLU A 1 88 ? -10.995 1.710 9.072 1.00 93.81 88 GLU A CA 1
ATOM 702 C C . GLU A 1 88 ? -10.317 2.129 7.766 1.00 93.81 88 GLU A C 1
ATOM 704 O O . GLU A 1 88 ? -10.856 1.862 6.691 1.00 93.81 88 GLU A O 1
ATOM 709 N N . LYS A 1 89 ? -9.133 2.751 7.829 1.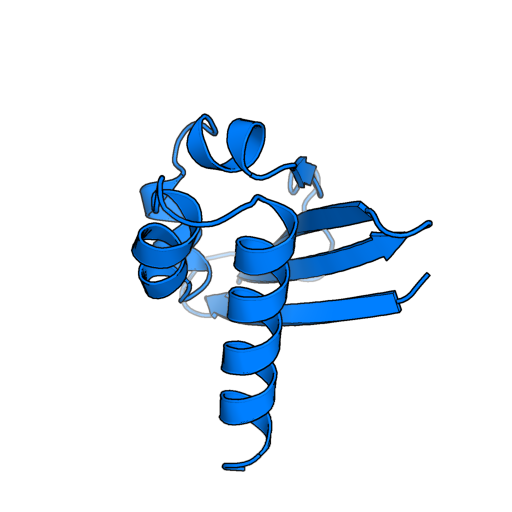00 95.38 89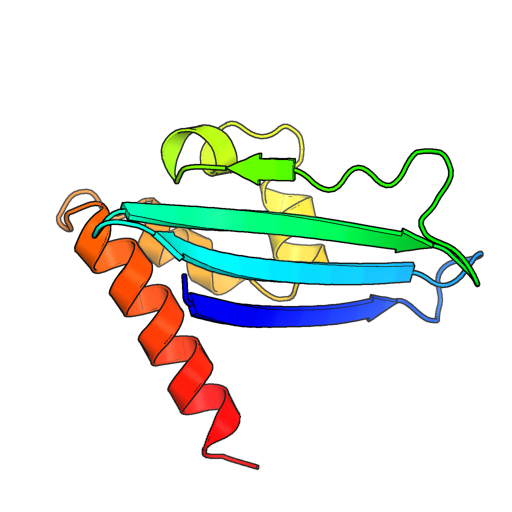 LYS A N 1
ATOM 710 C CA . LYS A 1 89 ? -8.355 3.102 6.631 1.00 95.38 89 LYS A CA 1
ATOM 711 C C . LYS A 1 89 ? -7.940 1.852 5.864 1.00 95.38 89 LYS A C 1
ATOM 713 O O . LYS A 1 89 ? -8.190 1.770 4.662 1.00 95.38 89 LYS A O 1
ATOM 718 N N . TYR A 1 90 ? -7.396 0.852 6.555 1.00 94.12 90 TYR A N 1
ATOM 719 C CA . TYR A 1 90 ? -7.043 -0.434 5.949 1.00 94.12 90 TYR A CA 1
ATOM 720 C C . TYR A 1 90 ? -8.254 -1.135 5.317 1.00 94.12 90 TYR A C 1
ATOM 722 O O . TYR A 1 90 ? -8.193 -1.572 4.167 1.00 94.12 90 TYR A O 1
ATOM 730 N N . LEU A 1 91 ? -9.392 -1.166 6.017 1.00 92.19 91 LEU A N 1
ATOM 731 C CA . LEU A 1 91 ? -10.631 -1.748 5.493 1.00 92.19 91 LEU A CA 1
ATOM 732 C C . LEU A 1 91 ? -11.164 -0.992 4.268 1.00 92.19 91 LEU A C 1
ATOM 734 O O . LEU A 1 91 ? -11.642 -1.616 3.320 1.00 92.19 91 LEU A O 1
ATOM 738 N N . LYS A 1 92 ? -11.066 0.343 4.243 1.00 94.31 92 LYS A N 1
ATOM 739 C CA . LYS A 1 92 ? -11.440 1.154 3.073 1.00 94.31 92 LYS A CA 1
ATOM 740 C C . LYS A 1 92 ? -10.568 0.840 1.858 1.00 94.31 92 LYS A C 1
ATOM 742 O O . LYS A 1 92 ? -11.110 0.713 0.760 1.00 94.31 92 LYS A O 1
ATOM 747 N N . VAL A 1 93 ? -9.259 0.667 2.057 1.00 93.19 93 VAL A N 1
ATOM 748 C CA . VAL A 1 93 ? -8.334 0.227 0.999 1.00 93.19 93 VAL A CA 1
ATOM 749 C C . VAL A 1 93 ? -8.759 -1.145 0.468 1.00 93.19 93 VAL A C 1
ATOM 751 O O . VAL A 1 93 ? -9.017 -1.277 -0.727 1.00 93.19 93 VAL A O 1
ATOM 754 N N . LEU A 1 94 ? -8.955 -2.134 1.349 1.00 90.69 94 LEU A N 1
ATOM 755 C CA . LEU A 1 94 ? -9.398 -3.480 0.958 1.00 90.69 94 LEU A CA 1
ATOM 756 C C . LEU A 1 94 ? -10.712 -3.481 0.177 1.00 90.69 94 LEU A C 1
ATOM 758 O O . LEU A 1 94 ? -10.833 -4.161 -0.843 1.00 90.69 94 LEU A O 1
ATOM 762 N N . ASN A 1 95 ? -11.711 -2.742 0.657 1.00 89.69 95 ASN A N 1
ATOM 763 C CA . ASN A 1 95 ? -13.026 -2.702 0.027 1.00 89.69 95 ASN A CA 1
ATOM 764 C C . ASN A 1 95 ? -12.952 -2.111 -1.383 1.00 89.69 95 ASN A C 1
ATOM 766 O O . ASN A 1 95 ? -13.590 -2.636 -2.295 1.00 89.69 95 ASN A O 1
ATOM 770 N N . ARG A 1 96 ? -12.130 -1.077 -1.595 1.00 88.00 96 ARG A N 1
ATOM 771 C CA . ARG A 1 96 ? -11.933 -0.495 -2.926 1.00 88.00 96 ARG A CA 1
ATOM 772 C C . ARG A 1 96 ? -11.255 -1.473 -3.890 1.00 88.00 96 ARG A C 1
ATOM 774 O O . ARG A 1 96 ? -11.678 -1.568 -5.040 1.00 88.00 96 ARG A O 1
ATOM 781 N N . CYS A 1 97 ? -10.283 -2.253 -3.420 1.00 83.62 97 CYS A N 1
ATOM 782 C CA . CYS A 1 97 ? -9.624 -3.283 -4.231 1.00 83.62 97 CYS A CA 1
ATOM 783 C C . CYS A 1 97 ? -10.575 -4.428 -4.607 1.00 83.62 97 CYS A C 1
ATOM 785 O O . CYS A 1 97 ? -10.602 -4.861 -5.757 1.00 83.62 97 CYS A O 1
ATOM 787 N N . LYS A 1 98 ? -11.422 -4.877 -3.671 1.00 79.12 98 LYS A N 1
ATOM 788 C CA . LYS A 1 98 ? -12.455 -5.886 -3.960 1.00 79.12 98 LYS A CA 1
ATOM 789 C C . LYS A 1 98 ? -13.427 -5.411 -5.042 1.00 79.12 98 LYS A C 1
ATOM 791 O O . LYS A 1 98 ? -13.768 -6.191 -5.921 1.00 79.12 98 LYS A O 1
ATOM 796 N N . LEU A 1 99 ? -13.826 -4.138 -5.018 1.00 66.12 99 LEU A N 1
ATOM 797 C CA . LEU A 1 99 ? -14.704 -3.560 -6.040 1.00 66.12 99 LEU A CA 1
ATOM 798 C C . LEU A 1 99 ? -14.040 -3.473 -7.425 1.00 66.12 99 LEU A C 1
ATOM 800 O O . LEU A 1 99 ? -14.725 -3.693 -8.422 1.00 66.12 99 LEU A O 1
ATOM 804 N N . LYS A 1 100 ? -12.725 -3.203 -7.505 1.00 62.25 100 LYS A N 1
ATOM 805 C CA . LYS A 1 100 ? -11.969 -3.268 -8.775 1.00 62.25 100 LYS A CA 1
ATOM 806 C C . LYS A 1 100 ? -12.008 -4.686 -9.378 1.00 62.25 100 LYS A C 1
ATOM 808 O O . LYS A 1 100 ? -12.208 -4.814 -10.578 1.00 62.25 100 LYS A O 1
ATOM 813 N N . ASN A 1 101 ? -11.903 -5.732 -8.553 1.00 56.56 101 ASN A N 1
ATOM 814 C CA . ASN A 1 101 ? -11.864 -7.132 -9.009 1.00 56.56 101 ASN A CA 1
ATOM 815 C C . ASN A 1 101 ? -13.231 -7.746 -9.365 1.00 56.56 101 ASN A C 1
ATOM 817 O O . ASN A 1 101 ? -13.268 -8.829 -9.937 1.00 56.56 101 ASN A O 1
ATOM 821 N N . ILE A 1 102 ? -14.349 -7.098 -9.018 1.00 53.16 102 ILE A N 1
ATOM 822 C CA . ILE A 1 102 ? -15.703 -7.577 -9.363 1.00 53.16 102 ILE A CA 1
ATOM 823 C C . ILE A 1 102 ? -16.133 -7.103 -10.764 1.00 53.16 102 ILE A C 1
ATOM 825 O O . ILE A 1 102 ? -17.029 -7.688 -11.360 1.00 53.16 102 ILE A O 1
ATOM 829 N N . ASN A 1 103 ? -15.495 -6.061 -11.304 1.00 38.94 103 ASN A N 1
ATOM 830 C CA . ASN A 1 103 ? -15.818 -5.488 -12.617 1.00 38.94 103 ASN A CA 1
ATOM 831 C C . ASN A 1 103 ? -14.958 -6.058 -13.766 1.00 38.94 103 ASN A C 1
ATOM 833 O O . ASN A 1 103 ? -14.715 -5.353 -14.746 1.00 38.94 103 ASN A O 1
ATOM 837 N N . ILE A 1 104 ? -14.493 -7.306 -13.639 1.00 39.12 104 ILE A N 1
ATOM 838 C CA . ILE A 1 104 ? -13.778 -8.054 -14.688 1.00 39.12 104 ILE A CA 1
ATOM 839 C C . ILE A 1 104 ? -14.655 -9.212 -15.157 1.00 39.12 104 ILE A C 1
ATOM 841 O O . ILE A 1 104 ? -15.172 -9.939 -14.278 1.00 39.12 104 ILE A O 1
#

Secondary structure (DSSP, 8-state):
-EEEEEEEEEETTSSS-EEEEEEEEEETTEEEEEEEEEETTBS-TT---EEE-HHHHHTSTTHHHHHHHTT-TTHHHHHT-TTS-HHHHHHHHHHHHHHHHH--

Sequence (104 aa):
MATHLVSEVQHLDRNPPEIHYLMLEESDNKYYFRAGEVIGRGVASGGGEAKFDISSLLKMNGYETFLRDTDCEWMHEILINENTTENEKYLKVLNRCKLKNINI

Foldseek 3Di:
DDKAWLFWDWQVVDVQTKIKTWIWDDDPNDIKIWIWMDGHPGRPPPTDTDIDQLVRLVVDDCSVVSCVRGVNNVLVVLSPDPVDDSSVSSVVSRVVSVVVVVVD

Radius of gyration: 13.95 Å; chains: 1; bounding box: 36×27×36 Å